Protein AF-A0A699XJ30-F1 (afdb_monomer)

Sequence (81 aa):
DHLRNEGTRARLHEALISDEQELCSDAPQAALEASNDLRHIEAALRGLPDKTRQIFLLNRIHGRKYGEIATVMGLSQSAVE

Solvent-accessible surface area (backbone atoms only — not comparable to full-atom values): 4640 Å² total; per-residue (Å²): 141,53,74,69,58,51,58,51,53,51,53,53,51,53,51,51,52,51,52,53,50,54,57,59,67,45,46,64,56,52,52,50,49,54,51,50,52,52,51,51,52,52,51,54,50,67,69,41,57,70,69,60,38,50,52,49,47,40,36,73,74,68,66,44,52,61,64,58,48,13,61,76,69,75,46,54,54,82,79,68,107

Nearest PDB structures (foldseek):
  3hug-assembly4_M  TM=9.129E-01  e=1.501E-02  Mycobacterium tuberculosis H37Rv
  3hug-assembly6_K  TM=9.039E-01  e=1.501E-02  Mycobacterium tuberculosis H37Rv
  2h27-assembly2_D  TM=8.414E-01  e=1.222E-02  Escherichia coli K-12
  6dxo-assembly1_A  TM=7.573E-01  e=1.501E-02  Streptomyces venezuelae ATCC 10712
  1sc5-assembly1_A  TM=7.519E-01  e=3.990E-01  Aquifex aeolicus

Foldseek 3Di:
DVVVVVVVVVVVVVVVVVVVVVVVVCVVVVVVVVVVVVVVVVVVLVPDDPLLSQLCCCCPVVVDDLVVSCVVVVHDSVVSD

Radius of gyration: 25.6 Å; Cα contacts (8 Å, |Δi|>4): 28; chains: 1; bounding box: 41×19×72 Å

InterPro domains:
  IPR013249 RNA polymerase sigma factor 70, region 4 type 2 [PF08281] (41-81)
  IPR013324 RNA polymerase sigma factor, region 3/4-like [SSF88659] (25-80)
  IPR036388 Winged helix-like DNA-binding domain superfamily [G3DSA:1.10.10.10] (33-81)

Structure (mmCIF, N/CA/C/O backbone):
data_AF-A0A699XJ30-F1
#
_entry.id   AF-A0A699XJ30-F1
#
loop_
_atom_site.group_PDB
_atom_site.id
_atom_site.type_symbol
_atom_site.label_atom_id
_atom_site.label_alt_id
_atom_site.label_comp_id
_atom_site.label_asym_id
_atom_site.label_entity_id
_atom_site.label_seq_id
_atom_site.pdbx_PDB_ins_code
_atom_site.Cartn_x
_atom_site.Cartn_y
_atom_site.Cartn_z
_atom_site.occupancy
_atom_site.B_iso_or_equiv
_atom_site.auth_seq_id
_atom_site.auth_comp_id
_atom_site.auth_asym_id
_atom_site.auth_atom_id
_atom_site.pdbx_PDB_model_num
ATOM 1 N N . ASP A 1 1 ? 19.696 2.045 -55.986 1.00 60.09 1 ASP A N 1
ATOM 2 C CA . ASP A 1 1 ? 19.139 2.524 -54.709 1.00 60.09 1 ASP A CA 1
ATOM 3 C C . ASP A 1 1 ? 18.614 1.340 -53.881 1.00 60.09 1 ASP A C 1
ATOM 5 O O . ASP A 1 1 ? 17.419 1.164 -53.730 1.00 60.09 1 ASP A O 1
ATOM 9 N N . HIS A 1 2 ? 19.500 0.443 -53.430 1.00 59.62 2 HIS A N 1
ATOM 10 C CA . HIS A 1 2 ? 19.115 -0.768 -52.670 1.00 59.62 2 HIS A CA 1
ATOM 11 C C . HIS A 1 2 ? 20.009 -0.914 -51.433 1.00 59.62 2 HIS A C 1
ATOM 13 O O . HIS A 1 2 ? 19.505 -0.903 -50.313 1.00 59.62 2 HIS A O 1
ATOM 19 N N . LEU A 1 3 ? 21.331 -0.779 -51.628 1.00 61.47 3 LEU A N 1
ATOM 20 C CA . LEU A 1 3 ? 22.320 -0.731 -50.540 1.00 61.47 3 LEU A CA 1
ATOM 21 C C . LEU A 1 3 ? 22.026 0.343 -49.472 1.00 61.47 3 LEU A C 1
ATOM 23 O O . LEU A 1 3 ? 22.359 0.169 -48.302 1.00 61.47 3 LEU A O 1
ATOM 27 N N . ARG A 1 4 ? 21.391 1.464 -49.848 1.00 63.22 4 ARG A N 1
ATOM 28 C CA . ARG A 1 4 ? 21.079 2.566 -48.918 1.00 63.22 4 ARG A CA 1
ATOM 29 C C . 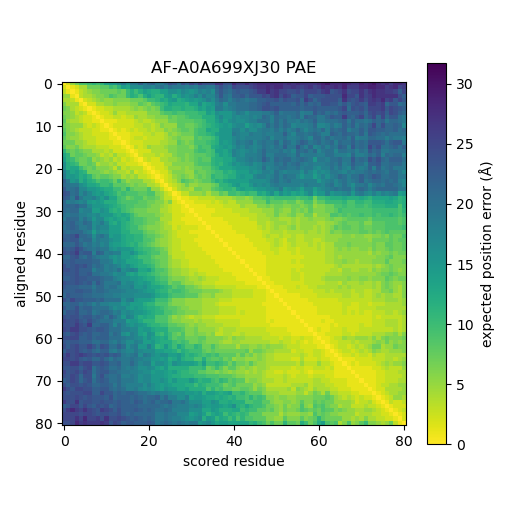ARG A 1 4 ? 19.879 2.257 -48.009 1.00 63.22 4 ARG A C 1
ATOM 31 O O . ARG A 1 4 ? 19.865 2.668 -46.848 1.00 63.22 4 ARG A O 1
ATOM 38 N N . ASN A 1 5 ? 18.899 1.512 -48.518 1.00 68.38 5 ASN A N 1
ATOM 39 C CA . ASN A 1 5 ? 17.734 1.068 -47.752 1.00 68.38 5 ASN A CA 1
ATOM 40 C C . ASN A 1 5 ? 18.104 -0.096 -46.815 1.00 68.38 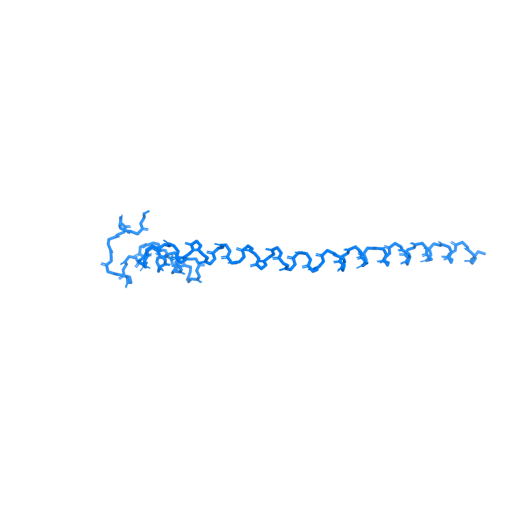5 ASN A C 1
ATOM 42 O O . ASN A 1 5 ? 17.718 -0.104 -45.647 1.00 68.38 5 ASN A O 1
ATOM 46 N N . GLU A 1 6 ? 18.939 -1.025 -47.287 1.00 71.56 6 GLU A N 1
ATOM 47 C CA . GLU A 1 6 ? 19.457 -2.144 -46.487 1.00 71.56 6 GLU A CA 1
ATOM 48 C C . GLU A 1 6 ? 20.279 -1.661 -45.283 1.00 71.56 6 GLU A C 1
ATOM 50 O O . GLU A 1 6 ? 20.041 -2.108 -44.161 1.00 71.56 6 GLU A O 1
ATOM 55 N N . GLY A 1 7 ? 21.150 -0.661 -45.467 1.00 77.31 7 GLY A N 1
ATOM 56 C CA . GLY A 1 7 ? 21.911 -0.059 -44.363 1.00 77.31 7 GLY A CA 1
ATOM 57 C C . GLY A 1 7 ? 21.054 0.700 -43.339 1.00 77.31 7 GLY A C 1
ATOM 58 O O . GLY A 1 7 ? 21.455 0.870 -42.189 1.00 77.31 7 GLY A O 1
ATOM 59 N N . THR A 1 8 ? 19.858 1.155 -43.721 1.00 77.31 8 THR A N 1
ATOM 60 C CA . THR A 1 8 ? 18.915 1.784 -42.779 1.00 77.31 8 THR A CA 1
ATOM 61 C C . THR A 1 8 ? 18.164 0.726 -41.976 1.00 77.31 8 THR A C 1
ATOM 63 O O . THR A 1 8 ? 18.052 0.852 -40.759 1.00 77.31 8 THR A O 1
ATOM 66 N N . ARG A 1 9 ? 17.730 -0.359 -42.629 1.00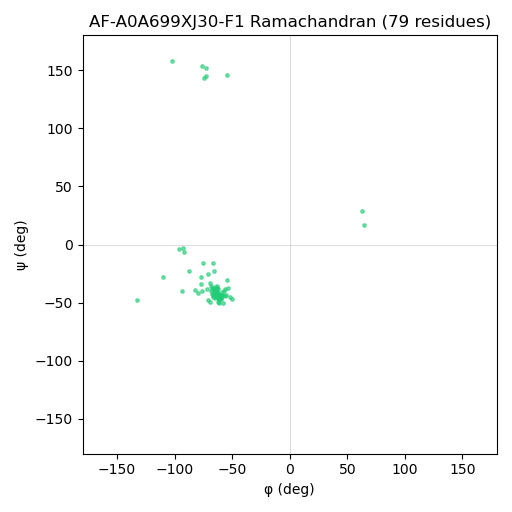 81.50 9 ARG A N 1
ATOM 67 C CA . ARG A 1 9 ? 17.075 -1.499 -41.970 1.00 81.50 9 ARG A CA 1
ATOM 68 C C . ARG A 1 9 ? 17.998 -2.217 -40.985 1.00 81.50 9 ARG A C 1
ATOM 70 O O . ARG A 1 9 ? 17.558 -2.520 -39.883 1.00 81.50 9 ARG A O 1
ATOM 77 N N . ALA A 1 10 ? 19.260 -2.443 -41.351 1.00 82.88 10 ALA A N 1
ATOM 78 C CA . ALA A 1 10 ? 20.238 -3.091 -40.475 1.00 82.88 10 ALA A CA 1
ATOM 79 C C . ALA A 1 10 ? 20.479 -2.287 -39.186 1.00 82.88 10 ALA A C 1
ATOM 81 O O . ALA A 1 10 ? 20.446 -2.850 -38.099 1.00 82.88 10 ALA A O 1
ATOM 82 N N . ARG A 1 11 ? 20.622 -0.957 -39.293 1.00 80.56 11 ARG A N 1
ATOM 83 C CA . ARG A 1 11 ? 20.796 -0.081 -38.121 1.00 80.56 11 ARG A CA 1
ATOM 84 C C . ARG A 1 11 ? 19.573 -0.043 -37.209 1.00 80.56 11 ARG A C 1
ATOM 86 O O . ARG A 1 11 ? 19.733 -0.009 -35.998 1.00 80.56 11 ARG A O 1
ATOM 93 N N . LEU A 1 12 ? 18.366 -0.053 -37.778 1.00 83.00 12 LEU A N 1
ATOM 94 C CA . LEU A 1 12 ? 17.137 -0.117 -36.984 1.00 83.00 12 LEU A CA 1
ATOM 95 C C . LEU A 1 12 ? 17.029 -1.449 -36.228 1.00 83.00 12 LEU A C 1
ATOM 97 O O . LEU A 1 12 ? 16.652 -1.462 -35.066 1.00 83.00 12 LEU A O 1
ATOM 101 N N . HIS A 1 13 ? 17.381 -2.556 -36.880 1.00 84.94 13 HIS A N 1
ATOM 102 C CA . HIS A 1 13 ? 17.378 -3.882 -36.266 1.00 84.94 13 HIS A CA 1
ATOM 103 C C . HIS A 1 13 ? 18.417 -4.010 -35.141 1.00 84.94 13 HIS A C 1
ATOM 105 O O . HIS A 1 13 ? 18.095 -4.519 -34.0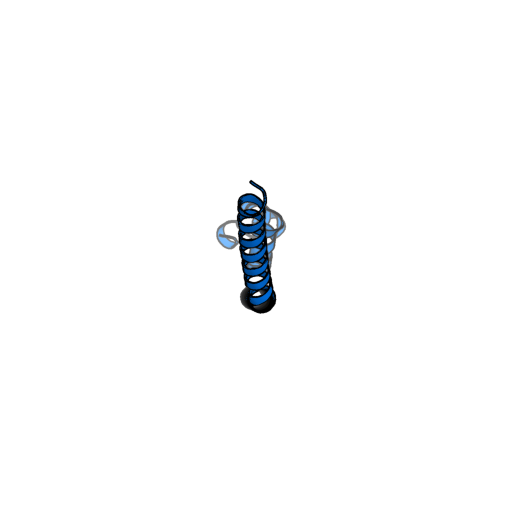76 1.00 84.94 13 HIS A O 1
ATOM 111 N N . GLU A 1 14 ? 19.633 -3.499 -35.345 1.00 82.88 14 GLU A N 1
ATOM 112 C CA . GLU A 1 14 ? 20.676 -3.432 -34.309 1.00 82.88 14 GLU A CA 1
ATOM 113 C C . GLU A 1 14 ? 20.219 -2.611 -33.091 1.00 82.88 14 GLU A C 1
ATOM 115 O O . GLU A 1 14 ? 20.404 -3.028 -31.949 1.00 82.88 14 GLU A O 1
ATOM 120 N N . ALA A 1 15 ? 19.576 -1.463 -33.333 1.00 79.81 15 ALA A N 1
ATOM 121 C CA . ALA A 1 15 ? 19.030 -0.627 -32.268 1.00 79.81 15 ALA A CA 1
ATOM 122 C C . ALA A 1 15 ? 17.933 -1.354 -31.473 1.00 79.81 15 ALA A C 1
ATOM 124 O O . ALA A 1 15 ? 17.953 -1.309 -30.251 1.00 79.81 15 ALA A O 1
ATOM 125 N N . LEU A 1 16 ? 17.025 -2.068 -32.150 1.00 80.00 16 LEU A N 1
ATOM 126 C CA . LEU A 1 16 ? 15.970 -2.851 -31.495 1.00 80.00 16 LEU A CA 1
ATOM 127 C C . LEU A 1 16 ? 16.539 -3.998 -30.646 1.00 80.00 16 LEU A C 1
ATOM 129 O O . LEU A 1 16 ? 16.111 -4.173 -29.512 1.00 80.00 16 LEU A O 1
ATOM 133 N N . ILE A 1 17 ? 17.532 -4.735 -31.160 1.00 81.81 17 ILE A N 1
ATOM 134 C CA . ILE A 1 17 ? 18.195 -5.814 -30.407 1.00 81.81 17 ILE A CA 1
ATOM 135 C C . ILE A 1 17 ? 18.894 -5.268 -29.162 1.00 81.81 17 ILE A C 1
ATOM 137 O O . ILE A 1 17 ? 18.817 -5.888 -28.104 1.00 81.81 17 ILE A O 1
ATOM 141 N N . SER A 1 18 ? 19.563 -4.119 -29.283 1.00 74.00 18 SER A N 1
ATOM 142 C CA . SER A 1 18 ? 20.246 -3.483 -28.151 1.00 74.00 18 SER A CA 1
ATOM 143 C C . SER A 1 18 ? 19.249 -3.125 -27.044 1.00 74.00 18 SER A C 1
ATOM 145 O O . SER A 1 18 ? 19.460 -3.501 -25.893 1.00 74.00 18 SER A O 1
ATOM 147 N N . ASP A 1 19 ? 18.121 -2.511 -27.413 1.00 73.25 19 ASP A N 1
ATOM 148 C CA . ASP A 1 19 ? 17.037 -2.143 -26.492 1.00 73.25 19 ASP A CA 1
ATOM 149 C C . ASP A 1 19 ? 16.454 -3.388 -25.785 1.00 73.25 19 ASP A C 1
ATOM 151 O O . ASP A 1 19 ? 16.327 -3.424 -24.560 1.00 73.25 19 ASP A O 1
ATOM 155 N N . GLU A 1 20 ? 16.178 -4.467 -26.531 1.00 71.81 20 GLU A N 1
ATOM 156 C CA . GLU A 1 20 ? 15.674 -5.732 -25.970 1.00 71.81 20 GLU A CA 1
ATOM 157 C C . GLU A 1 20 ? 16.673 -6.400 -25.008 1.00 71.81 20 GLU A C 1
ATOM 159 O O . GLU A 1 20 ? 16.275 -6.972 -23.986 1.00 71.81 20 GLU A O 1
ATOM 164 N N . GLN 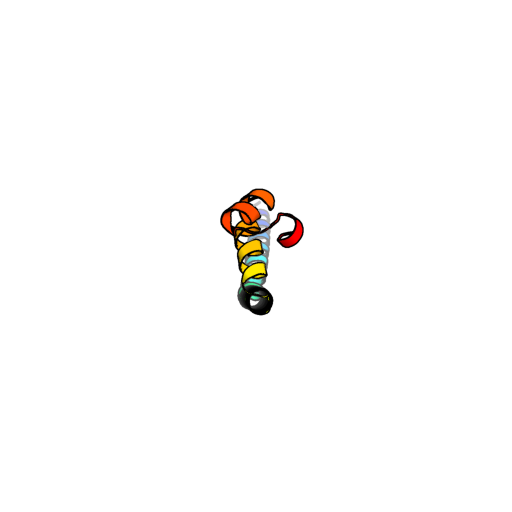A 1 21 ? 17.973 -6.326 -25.307 1.00 72.12 21 GLN A N 1
ATOM 165 C CA . GLN A 1 21 ? 19.020 -6.839 -24.425 1.00 72.12 21 GLN A CA 1
ATOM 166 C C . GLN A 1 21 ? 19.130 -6.023 -23.133 1.00 72.12 21 GLN A C 1
ATOM 168 O O . GLN A 1 21 ? 19.273 -6.622 -22.064 1.00 72.12 21 GLN A O 1
ATOM 173 N N . GLU A 1 22 ? 19.015 -4.694 -23.203 1.00 68.94 22 GLU A N 1
ATOM 174 C CA . GLU A 1 22 ? 18.997 -3.819 -22.026 1.00 68.94 22 GLU A CA 1
ATOM 175 C C . GLU A 1 22 ? 17.791 -4.134 -21.124 1.00 68.94 22 GLU A C 1
ATOM 177 O O . GLU A 1 22 ? 17.973 -4.437 -19.941 1.00 68.94 22 GLU A O 1
ATOM 182 N N . LEU A 1 23 ? 16.582 -4.217 -21.692 1.00 70.12 23 LEU A N 1
ATOM 183 C CA . LEU A 1 23 ? 15.350 -4.601 -20.984 1.00 70.12 23 LEU A CA 1
ATOM 184 C C . LEU A 1 23 ? 15.457 -5.965 -20.280 1.00 70.12 23 LEU A C 1
ATOM 186 O O . LEU A 1 23 ? 15.022 -6.121 -19.137 1.00 70.12 23 LEU A O 1
ATOM 190 N N . CYS A 1 24 ? 16.033 -6.970 -20.945 1.00 68.88 24 CYS A N 1
ATOM 191 C CA . CYS A 1 24 ? 16.155 -8.313 -20.377 1.00 68.88 24 CYS A CA 1
ATOM 192 C C . CYS A 1 24 ? 17.277 -8.419 -19.330 1.00 68.88 24 CYS A C 1
ATOM 194 O O . CYS A 1 24 ? 17.192 -9.256 -18.427 1.00 68.88 24 CYS A O 1
ATOM 196 N N . SER A 1 25 ? 18.320 -7.591 -19.444 1.00 69.81 25 SER A N 1
ATOM 197 C CA . SER A 1 25 ? 19.427 -7.551 -18.483 1.00 69.81 25 SER A CA 1
ATOM 198 C C . SER A 1 25 ? 19.004 -6.984 -17.126 1.00 69.81 25 SER A C 1
ATOM 200 O O . SER A 1 25 ? 19.472 -7.466 -16.095 1.00 69.81 25 SER A O 1
ATOM 202 N N . ASP A 1 26 ? 18.061 -6.038 -17.127 1.00 71.50 26 ASP A N 1
ATOM 203 C CA . ASP A 1 26 ? 17.557 -5.391 -15.915 1.00 71.50 26 ASP A CA 1
ATOM 204 C C . ASP A 1 26 ? 16.384 -6.165 -15.282 1.00 71.50 26 ASP A C 1
ATOM 206 O O . ASP A 1 26 ? 16.154 -6.108 -14.076 1.00 71.50 26 ASP A O 1
ATOM 210 N N . ALA A 1 27 ? 15.678 -6.988 -16.067 1.00 77.88 27 ALA A N 1
ATOM 211 C CA . ALA A 1 27 ? 14.548 -7.800 -15.610 1.00 77.88 27 ALA A CA 1
ATOM 212 C C . ALA A 1 27 ? 14.800 -8.650 -14.338 1.00 77.88 27 ALA A C 1
ATOM 214 O O . ALA A 1 27 ? 13.945 -8.624 -13.445 1.00 77.88 27 ALA A O 1
ATOM 215 N N . PRO A 1 28 ? 15.910 -9.409 -14.187 1.00 82.38 28 PRO A N 1
ATOM 216 C CA . PRO A 1 28 ? 16.144 -10.192 -12.970 1.00 82.38 28 PRO A CA 1
ATOM 217 C C . PRO A 1 28 ? 16.422 -9.314 -11.744 1.00 82.38 28 PRO A C 1
ATOM 219 O O . PRO A 1 28 ? 15.990 -9.653 -10.640 1.00 82.38 28 PRO A O 1
ATOM 222 N N . GLN A 1 29 ? 17.113 -8.189 -11.931 1.00 82.94 29 GLN A N 1
ATOM 223 C CA . GLN A 1 29 ? 17.428 -7.246 -10.864 1.00 82.94 29 GLN A CA 1
ATOM 224 C C . GLN A 1 29 ? 16.160 -6.508 -10.415 1.00 82.94 29 GLN A C 1
ATOM 226 O O . GLN A 1 29 ? 15.823 -6.539 -9.232 1.00 82.94 29 GLN A O 1
ATOM 231 N N . ALA A 1 30 ? 15.374 -6.000 -11.366 1.00 84.31 30 ALA A N 1
ATOM 232 C CA . ALA A 1 30 ? 14.077 -5.382 -11.117 1.00 84.31 30 ALA A CA 1
ATOM 233 C C . ALA A 1 30 ? 13.094 -6.339 -10.418 1.00 84.31 30 ALA A C 1
ATOM 235 O O . ALA A 1 30 ? 12.383 -5.945 -9.492 1.00 84.31 30 ALA A O 1
ATOM 236 N N . ALA A 1 31 ? 13.066 -7.620 -10.806 1.00 86.56 31 ALA A N 1
ATOM 237 C CA . ALA A 1 31 ? 12.243 -8.627 -10.138 1.00 86.56 31 ALA A CA 1
ATOM 238 C C . ALA A 1 31 ? 12.690 -8.880 -8.685 1.00 86.56 31 ALA A C 1
ATOM 240 O O . ALA A 1 31 ? 11.848 -9.062 -7.796 1.00 86.56 31 ALA A O 1
ATOM 241 N N . LEU A 1 32 ? 14.002 -8.883 -8.426 1.00 89.75 32 LEU A N 1
ATOM 242 C CA . LEU A 1 32 ? 14.557 -9.022 -7.080 1.00 89.75 32 LEU A CA 1
ATOM 243 C C . LEU A 1 32 ? 14.250 -7.794 -6.212 1.00 89.75 32 LEU A C 1
ATOM 245 O O . LEU A 1 32 ? 13.860 -7.955 -5.055 1.00 89.75 32 LEU A O 1
ATOM 249 N N . GLU A 1 33 ? 14.386 -6.588 -6.760 1.00 90.25 33 GLU A N 1
ATOM 250 C CA . GLU A 1 33 ? 14.038 -5.331 -6.090 1.00 90.25 33 GLU A CA 1
ATOM 251 C C . GLU A 1 33 ? 12.552 -5.281 -5.742 1.00 90.25 33 GLU A C 1
ATOM 253 O O . GLU A 1 33 ? 12.212 -5.135 -4.570 1.00 90.25 33 GLU A O 1
ATOM 258 N N . ALA A 1 34 ? 11.667 -5.564 -6.701 1.00 88.25 34 ALA A N 1
ATOM 259 C CA . ALA A 1 34 ? 10.229 -5.642 -6.450 1.00 88.25 34 ALA A CA 1
ATOM 260 C C . ALA A 1 34 ? 9.885 -6.677 -5.363 1.00 88.25 34 ALA A C 1
ATOM 262 O O . ALA A 1 34 ? 9.044 -6.436 -4.495 1.00 88.25 34 ALA A O 1
ATOM 263 N N . SER A 1 35 ? 10.5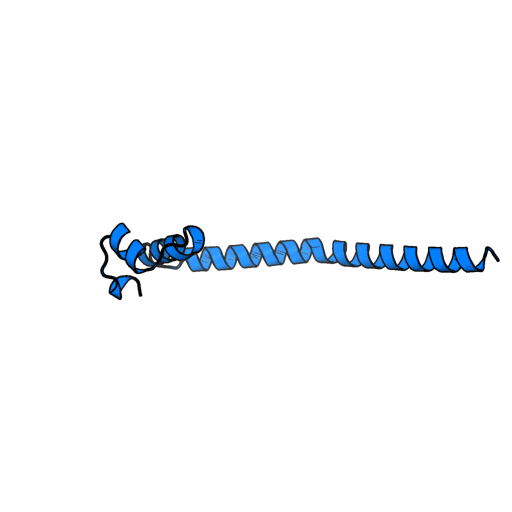64 -7.828 -5.366 1.00 90.81 35 SER A N 1
ATOM 264 C CA . SER A 1 35 ? 10.390 -8.852 -4.329 1.00 90.81 35 SER A CA 1
ATOM 265 C C . SER A 1 35 ? 10.862 -8.369 -2.952 1.00 90.81 35 SER A C 1
ATOM 267 O O . SER A 1 35 ? 10.223 -8.658 -1.935 1.00 90.81 35 SER A O 1
ATOM 269 N N . ASN A 1 36 ? 11.969 -7.625 -2.897 1.00 94.25 36 ASN A N 1
ATOM 270 C CA . ASN A 1 36 ? 12.477 -7.024 -1.667 1.00 94.25 36 ASN A CA 1
ATOM 271 C C . ASN A 1 36 ? 11.532 -5.949 -1.127 1.00 94.25 36 ASN A C 1
ATOM 273 O O . ASN A 1 36 ? 11.251 -5.955 0.074 1.00 94.25 36 ASN A O 1
ATOM 277 N N . ASP A 1 37 ? 11.000 -5.095 -1.996 1.00 92.25 37 ASP A N 1
ATOM 278 C CA . ASP A 1 37 ? 10.041 -4.052 -1.638 1.00 92.25 37 ASP A CA 1
ATOM 279 C C . ASP A 1 37 ? 8.765 -4.656 -1.053 1.00 92.25 37 ASP A C 1
ATOM 281 O O . ASP A 1 37 ? 8.328 -4.270 0.034 1.00 92.25 37 ASP A O 1
ATOM 285 N N . LEU A 1 38 ? 8.205 -5.677 -1.711 1.00 92.44 38 LEU A N 1
ATOM 286 C CA . LEU A 1 38 ? 7.038 -6.400 -1.204 1.00 92.44 38 LEU A CA 1
ATOM 287 C C . LEU A 1 38 ? 7.310 -7.023 0.167 1.00 92.44 38 LEU A C 1
ATOM 289 O O . LEU A 1 38 ? 6.481 -6.909 1.072 1.00 92.44 38 LEU A O 1
ATOM 293 N N . ARG A 1 39 ? 8.485 -7.632 0.357 1.00 94.56 39 ARG A N 1
ATOM 294 C CA . ARG A 1 39 ? 8.886 -8.193 1.653 1.00 94.56 39 ARG A CA 1
ATOM 295 C C . ARG A 1 39 ? 9.010 -7.115 2.730 1.00 94.56 39 ARG A C 1
ATOM 297 O O . ARG A 1 39 ? 8.629 -7.362 3.874 1.00 94.56 39 ARG A O 1
ATOM 304 N N . HIS A 1 40 ? 9.519 -5.935 2.385 1.00 94.75 40 HIS A N 1
ATOM 305 C CA . HIS A 1 40 ? 9.629 -4.816 3.316 1.00 94.75 40 HIS A CA 1
ATOM 306 C C . HIS A 1 40 ? 8.250 -4.289 3.728 1.00 94.75 40 HIS A C 1
ATOM 308 O O . HIS A 1 40 ? 7.983 -4.117 4.918 1.00 94.75 40 HIS A O 1
ATOM 314 N N . ILE A 1 41 ? 7.345 -4.116 2.762 1.00 92.00 41 ILE A N 1
ATOM 315 C CA . ILE A 1 41 ? 5.954 -3.718 3.011 1.00 92.00 41 ILE A CA 1
ATOM 316 C C . ILE A 1 41 ? 5.258 -4.750 3.901 1.00 92.00 41 ILE A C 1
ATOM 318 O O . ILE A 1 41 ? 4.621 -4.390 4.890 1.00 92.00 41 ILE A O 1
ATOM 322 N N . GLU A 1 42 ? 5.399 -6.040 3.599 1.00 92.69 42 GLU A N 1
ATOM 323 C CA . GLU A 1 42 ? 4.789 -7.104 4.394 1.00 92.69 42 GLU A CA 1
ATOM 324 C C . GLU A 1 42 ? 5.336 -7.135 5.828 1.00 92.69 42 GLU A C 1
ATOM 326 O O . GLU A 1 42 ? 4.571 -7.304 6.780 1.00 92.69 42 GLU A O 1
ATOM 331 N N . ALA A 1 43 ? 6.644 -6.935 6.006 1.00 94.06 43 ALA A N 1
ATOM 332 C CA . ALA A 1 43 ? 7.259 -6.837 7.325 1.00 94.06 43 ALA A CA 1
ATOM 333 C C . ALA A 1 43 ? 6.726 -5.629 8.111 1.00 94.06 43 ALA A C 1
ATOM 335 O O . ALA A 1 43 ? 6.369 -5.775 9.280 1.00 94.06 43 ALA A O 1
ATOM 336 N N . ALA A 1 44 ? 6.595 -4.467 7.465 1.00 93.50 44 ALA A N 1
ATOM 337 C CA . ALA A 1 44 ? 6.009 -3.277 8.074 1.00 93.50 44 ALA A CA 1
ATOM 338 C C . ALA A 1 44 ? 4.551 -3.521 8.496 1.00 93.50 44 ALA A C 1
ATOM 340 O O . ALA A 1 44 ? 4.183 -3.236 9.633 1.00 93.50 44 ALA A O 1
ATOM 341 N N . LEU A 1 45 ? 3.741 -4.141 7.629 1.00 91.50 45 LEU A N 1
ATOM 342 C CA . LEU A 1 45 ? 2.357 -4.511 7.940 1.00 91.50 45 LEU A CA 1
ATOM 343 C C . LEU A 1 45 ? 2.266 -5.513 9.095 1.00 91.50 45 LEU A C 1
ATOM 345 O O . LEU A 1 45 ? 1.356 -5.415 9.915 1.00 91.50 45 LEU A O 1
ATOM 349 N N . ARG A 1 46 ? 3.191 -6.475 9.177 1.00 92.31 46 ARG A N 1
ATOM 350 C CA . ARG A 1 46 ? 3.267 -7.434 10.292 1.00 92.31 46 ARG A CA 1
ATOM 351 C C . ARG A 1 46 ? 3.742 -6.799 11.599 1.00 92.31 46 ARG A C 1
ATOM 353 O O . ARG A 1 46 ? 3.387 -7.313 12.655 1.00 92.31 46 ARG A O 1
ATOM 360 N N . GLY A 1 47 ? 4.502 -5.707 11.534 1.00 92.12 47 GLY A N 1
ATOM 361 C CA . GLY A 1 47 ? 4.911 -4.922 12.700 1.00 92.12 47 GLY A CA 1
ATOM 362 C C . GLY A 1 47 ? 3.796 -4.050 13.286 1.00 92.12 47 GLY A C 1
ATOM 363 O O . GLY A 1 47 ? 3.915 -3.595 14.422 1.00 92.12 47 GLY A O 1
ATOM 364 N N . LEU A 1 48 ? 2.707 -3.824 12.544 1.00 91.81 48 LEU A N 1
ATOM 365 C CA . LEU A 1 48 ? 1.559 -3.077 13.048 1.00 91.81 48 LEU A CA 1
ATOM 366 C C . LEU A 1 48 ? 0.766 -3.902 14.076 1.00 91.81 48 LEU A C 1
ATOM 368 O O . LEU A 1 48 ? 0.584 -5.111 13.895 1.00 91.81 48 LEU A O 1
ATOM 372 N N . PRO A 1 49 ? 0.201 -3.256 15.114 1.00 91.81 49 PRO A N 1
ATOM 373 C CA . PRO A 1 49 ? -0.796 -3.881 15.971 1.00 91.81 49 PRO A CA 1
ATOM 374 C C . PRO A 1 49 ? -1.963 -4.431 15.147 1.00 91.81 49 PRO A C 1
ATOM 376 O O . PRO A 1 49 ? -2.370 -3.832 14.150 1.00 91.81 49 PRO A O 1
ATOM 379 N N . ASP A 1 50 ? -2.542 -5.545 15.597 1.00 87.25 50 ASP A N 1
ATOM 380 C CA . ASP A 1 50 ? -3.560 -6.287 14.844 1.00 87.25 50 ASP A CA 1
ATOM 381 C C . ASP A 1 50 ? -4.726 -5.402 14.364 1.00 87.25 50 ASP A C 1
ATOM 383 O O . ASP A 1 50 ? -5.067 -5.394 13.181 1.00 87.25 50 ASP A O 1
ATOM 387 N N . LYS A 1 51 ? -5.241 -4.544 15.255 1.00 87.25 51 LYS A N 1
ATOM 388 C CA . LYS A 1 51 ? -6.317 -3.593 14.940 1.00 87.25 51 LYS A CA 1
ATOM 389 C C . LYS A 1 51 ? -5.907 -2.576 13.874 1.00 87.25 51 LYS A C 1
ATOM 391 O O . LYS A 1 51 ? -6.663 -2.345 12.937 1.00 87.25 51 LYS A O 1
ATOM 396 N N . THR A 1 52 ? -4.709 -2.001 13.981 1.00 90.25 52 THR A N 1
ATOM 397 C CA . THR A 1 52 ? -4.184 -1.019 13.018 1.00 90.25 52 THR A CA 1
ATOM 398 C C . THR A 1 52 ? -4.002 -1.645 11.639 1.00 90.25 52 THR A C 1
ATOM 400 O O . THR A 1 52 ? -4.389 -1.054 10.632 1.00 90.25 52 THR A O 1
ATOM 403 N N . ARG A 1 53 ? -3.490 -2.881 11.582 1.00 92.00 53 ARG A N 1
ATOM 404 C CA . ARG A 1 53 ? -3.382 -3.647 10.336 1.00 92.00 53 ARG A CA 1
ATOM 405 C C . ARG A 1 53 ? -4.755 -3.904 9.714 1.00 92.00 53 ARG A C 1
ATOM 407 O O . ARG A 1 53 ? -4.919 -3.720 8.511 1.00 92.00 53 ARG A O 1
ATOM 414 N N . GLN A 1 54 ? -5.745 -4.298 10.513 1.00 90.00 54 GLN A N 1
ATOM 415 C CA . GLN A 1 54 ? -7.105 -4.554 10.034 1.00 90.00 54 GLN A CA 1
ATOM 416 C C . GLN A 1 54 ? -7.745 -3.293 9.439 1.00 90.00 54 GLN A C 1
ATOM 418 O O . GLN A 1 54 ? -8.297 -3.342 8.340 1.00 90.00 54 GLN A O 1
ATOM 423 N N . ILE A 1 55 ? -7.613 -2.158 10.134 1.00 90.62 55 ILE A N 1
ATOM 424 C CA . ILE A 1 55 ? -8.080 -0.845 9.672 1.00 90.62 55 ILE A CA 1
ATOM 425 C C . ILE A 1 55 ? -7.422 -0.491 8.335 1.00 90.62 55 ILE A C 1
ATOM 427 O O . ILE A 1 55 ? -8.118 -0.178 7.368 1.00 90.62 55 ILE A O 1
ATOM 431 N N . PHE A 1 56 ? -6.093 -0.608 8.253 1.00 91.31 56 PHE A N 1
ATOM 432 C CA . PHE A 1 56 ? -5.338 -0.306 7.039 1.00 91.31 56 PHE A CA 1
ATOM 433 C C . PHE A 1 56 ? -5.781 -1.172 5.851 1.00 91.31 56 PHE A C 1
ATOM 435 O O . PHE A 1 56 ? -6.011 -0.654 4.761 1.00 91.31 56 PHE A O 1
ATOM 442 N N . LEU A 1 57 ? -5.970 -2.480 6.050 1.00 91.50 57 LEU A N 1
ATOM 443 C CA . LEU A 1 57 ? -6.413 -3.396 4.993 1.00 91.50 57 LEU A CA 1
ATOM 444 C C . LEU A 1 57 ? -7.857 -3.127 4.542 1.00 91.50 57 LEU A C 1
ATOM 446 O O . LEU A 1 57 ? -8.164 -3.216 3.350 1.00 91.50 57 LEU A O 1
ATOM 450 N N . LEU A 1 58 ? -8.755 -2.777 5.465 1.00 91.38 58 LEU A N 1
ATOM 451 C CA . LEU A 1 58 ? -10.130 -2.406 5.125 1.00 91.38 58 LEU A CA 1
ATOM 452 C C . LEU A 1 58 ? -10.179 -1.094 4.336 1.00 91.38 58 LEU A C 1
ATOM 454 O O . LEU A 1 58 ? -10.938 -0.984 3.373 1.00 91.38 58 LEU A O 1
ATOM 458 N N . ASN A 1 59 ? -9.342 -0.122 4.688 1.00 92.88 59 ASN A N 1
ATOM 459 C CA . ASN A 1 59 ? -9.253 1.116 3.928 1.00 92.88 59 ASN A CA 1
ATOM 460 C C . ASN A 1 59 ? -8.617 0.888 2.550 1.00 92.88 59 ASN A C 1
ATOM 462 O O . ASN A 1 59 ? -9.175 1.298 1.533 1.00 92.88 59 ASN A O 1
ATOM 466 N N . ARG A 1 60 ? -7.471 0.200 2.501 1.00 90.69 60 ARG A N 1
ATOM 467 C CA . ARG A 1 60 ? -6.635 0.141 1.299 1.00 90.69 60 ARG A CA 1
ATOM 468 C C . ARG A 1 60 ? -7.084 -0.895 0.274 1.00 90.69 60 ARG A C 1
ATOM 470 O O . ARG A 1 6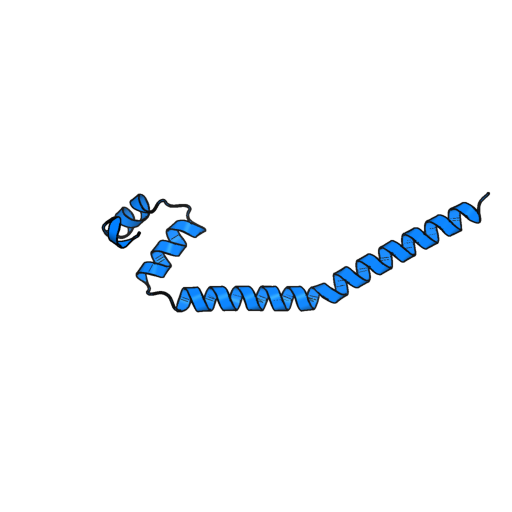0 ? -7.007 -0.612 -0.916 1.00 90.69 60 ARG A O 1
ATOM 477 N N . ILE A 1 61 ? -7.536 -2.069 0.719 1.00 89.19 61 ILE A N 1
ATOM 478 C CA . ILE A 1 61 ? -7.944 -3.171 -0.171 1.00 89.19 61 ILE A CA 1
ATOM 479 C C . ILE A 1 61 ? -9.444 -3.123 -0.454 1.00 89.19 61 ILE A C 1
ATOM 481 O O . ILE A 1 61 ? -9.866 -3.350 -1.582 1.00 89.19 61 ILE A O 1
ATOM 485 N N . HIS A 1 62 ? -10.253 -2.800 0.558 1.00 88.81 62 HIS A N 1
ATOM 486 C CA . HIS A 1 62 ? -11.713 -2.803 0.426 1.00 88.81 62 HIS A CA 1
ATOM 487 C C . HIS A 1 62 ? -12.286 -1.415 0.110 1.00 88.81 62 HIS A C 1
ATOM 489 O O . HIS A 1 62 ? -13.496 -1.293 -0.068 1.00 88.81 62 HIS A O 1
ATOM 495 N N . GLY A 1 63 ? -11.450 -0.370 0.070 1.00 91.12 63 GLY A N 1
ATOM 496 C CA . GLY A 1 63 ? -11.872 0.997 -0.244 1.00 91.12 63 GLY A CA 1
ATOM 497 C C . GLY A 1 63 ? -12.832 1.608 0.779 1.00 91.12 63 GLY A C 1
ATOM 498 O O . GLY A 1 63 ? -13.517 2.579 0.461 1.00 91.12 63 GLY A O 1
ATOM 499 N N . ARG A 1 64 ? -12.928 1.042 1.991 1.00 88.88 64 ARG A N 1
ATOM 500 C CA . ARG A 1 64 ? -13.875 1.512 3.010 1.00 88.88 64 ARG A CA 1
ATOM 501 C C . ARG A 1 64 ? -13.406 2.821 3.630 1.00 88.88 64 ARG A C 1
ATOM 503 O O . ARG A 1 64 ? -12.215 3.018 3.891 1.00 88.88 64 ARG A O 1
ATOM 510 N N . LYS A 1 65 ? -14.353 3.709 3.927 1.00 90.19 65 LYS A N 1
ATOM 511 C CA . LYS A 1 65 ? -14.067 4.950 4.656 1.00 90.19 65 LYS A CA 1
ATOM 512 C C . LYS A 1 65 ? -13.869 4.660 6.144 1.00 90.19 65 LYS A C 1
ATOM 514 O O . LYS A 1 65 ? -14.460 3.727 6.682 1.00 90.19 65 LYS A O 1
ATOM 519 N N . TYR A 1 66 ? -13.101 5.502 6.834 1.00 85.19 66 TYR A N 1
ATOM 520 C CA . TYR A 1 66 ? -12.801 5.334 8.264 1.00 85.19 66 TYR A CA 1
ATOM 521 C C . TYR A 1 66 ? -14.054 5.195 9.148 1.00 85.19 66 TYR A C 1
ATOM 523 O O . TYR A 1 66 ? -14.076 4.352 10.038 1.00 85.19 66 TYR A O 1
ATOM 531 N N . GLY A 1 67 ? -15.136 5.926 8.850 1.00 86.06 67 GLY A N 1
ATOM 532 C CA . GLY A 1 67 ? -16.411 5.788 9.572 1.00 86.06 67 GLY A CA 1
ATOM 533 C C . GLY A 1 67 ? -17.091 4.419 9.396 1.00 86.06 67 GLY A C 1
ATOM 534 O O . GLY A 1 67 ? -17.652 3.866 10.343 1.00 86.06 67 GLY A O 1
ATOM 535 N N . GLU A 1 68 ? -16.998 3.825 8.204 1.00 86.94 68 GLU A N 1
ATOM 536 C CA . GLU A 1 68 ? -17.523 2.479 7.941 1.00 86.94 68 GLU A CA 1
ATOM 537 C C . GLU A 1 68 ? -16.668 1.414 8.633 1.00 86.94 68 GLU A C 1
ATOM 539 O O . GLU A 1 68 ? -17.196 0.447 9.175 1.00 86.94 68 GLU A O 1
ATOM 544 N N . ILE A 1 69 ? -15.347 1.610 8.657 1.00 88.69 69 ILE A N 1
ATOM 545 C CA . ILE A 1 69 ? -14.402 0.732 9.357 1.00 88.69 69 ILE A CA 1
ATOM 546 C C . ILE A 1 69 ? -14.662 0.760 10.864 1.00 88.69 69 ILE A C 1
ATOM 548 O O . ILE A 1 69 ? -14.755 -0.299 11.481 1.00 88.69 69 ILE A O 1
ATOM 552 N N . ALA A 1 70 ? -14.850 1.950 11.440 1.00 86.94 70 ALA A N 1
ATOM 553 C CA . ALA A 1 70 ? -15.193 2.128 12.847 1.00 86.94 70 ALA A CA 1
ATOM 554 C C . ALA A 1 70 ? -16.470 1.355 13.211 1.00 86.94 70 ALA A C 1
ATOM 556 O O . ALA A 1 70 ? -16.488 0.606 14.185 1.00 86.94 70 ALA A O 1
ATOM 557 N N . THR A 1 71 ? -17.493 1.430 12.355 1.00 86.31 71 THR A N 1
ATOM 558 C CA . THR A 1 71 ? -18.752 0.696 12.540 1.00 86.31 71 THR A CA 1
ATOM 559 C C . THR A 1 71 ? -18.548 -0.821 12.466 1.00 86.31 71 THR A C 1
ATOM 561 O O . THR A 1 71 ? -19.036 -1.550 13.324 1.00 86.31 71 THR A O 1
ATOM 564 N N . VAL A 1 72 ? -17.794 -1.311 11.476 1.00 85.38 72 VAL A N 1
ATOM 565 C CA . VAL A 1 72 ? -17.499 -2.748 11.298 1.00 85.38 72 VAL A CA 1
ATOM 566 C C . VAL A 1 72 ? -16.695 -3.315 12.468 1.00 85.38 72 VAL A C 1
ATOM 568 O O . VAL A 1 72 ? -16.894 -4.465 12.849 1.00 85.38 72 VAL A O 1
ATOM 571 N N . MET A 1 73 ? -15.788 -2.520 13.034 1.00 84.81 73 MET A N 1
ATOM 572 C CA . MET A 1 73 ? -14.911 -2.939 14.128 1.00 84.81 73 MET A CA 1
ATOM 573 C C . MET A 1 73 ? -15.471 -2.626 15.523 1.00 84.81 73 MET A C 1
ATOM 575 O O . MET A 1 73 ? -14.836 -2.984 16.514 1.00 84.81 73 MET A O 1
ATOM 579 N N . GLY A 1 74 ? -16.629 -1.963 15.622 1.00 83.06 74 GLY A N 1
ATOM 580 C CA . GLY A 1 74 ? -17.196 -1.510 16.897 1.00 83.06 74 GLY A CA 1
ATOM 581 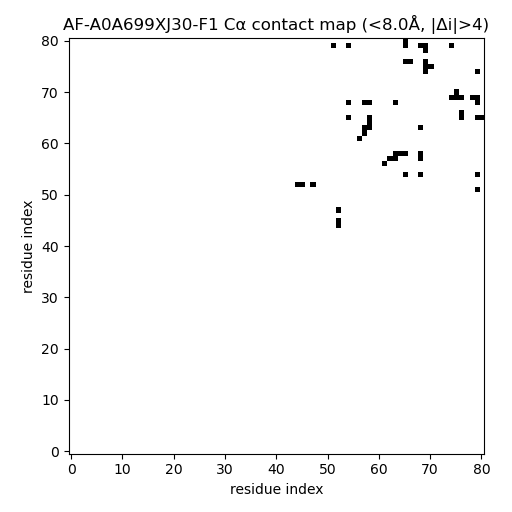C C . GLY A 1 74 ? -16.312 -0.489 17.626 1.00 83.06 74 GLY A C 1
ATOM 582 O O . GLY A 1 74 ? -16.301 -0.445 18.855 1.00 83.06 74 GLY A O 1
ATOM 583 N N . LEU A 1 75 ? -15.531 0.292 16.878 1.00 82.50 75 LEU A N 1
ATOM 584 C CA . LEU A 1 75 ? -14.628 1.323 17.387 1.00 82.50 75 LEU A CA 1
ATOM 585 C C . LEU A 1 75 ? -15.248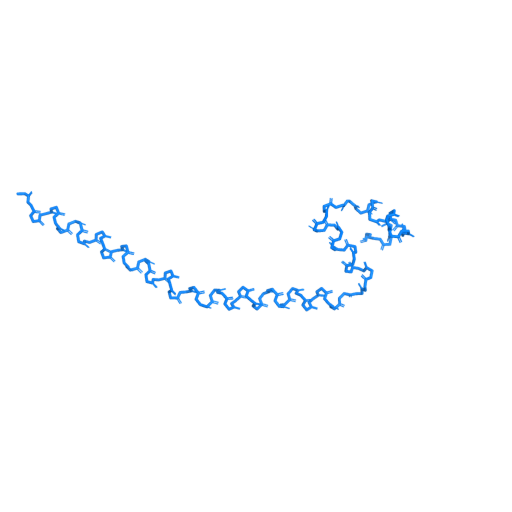 2.712 17.204 1.00 82.50 75 LEU A C 1
ATOM 587 O O . LEU A 1 75 ? -16.111 2.919 16.353 1.00 82.50 75 LEU A O 1
ATOM 591 N N . SER A 1 76 ? -14.791 3.688 17.988 1.00 80.69 76 SER A N 1
ATOM 592 C CA . SER A 1 76 ? -15.084 5.094 17.707 1.00 80.69 76 SER A CA 1
ATOM 593 C C . SER A 1 76 ? -14.271 5.566 16.501 1.00 80.69 76 SER A C 1
ATOM 595 O O . SER A 1 76 ? -13.171 5.075 16.254 1.00 80.69 76 SER A O 1
ATOM 597 N N . GLN A 1 77 ? -14.789 6.546 15.759 1.00 75.31 77 GLN A N 1
ATOM 598 C CA . GLN A 1 77 ? -14.093 7.110 14.597 1.00 75.31 77 GLN A CA 1
ATOM 599 C C . GLN A 1 77 ? -12.699 7.647 14.978 1.00 75.31 77 GLN A C 1
ATOM 601 O O . GLN A 1 77 ? -11.725 7.364 14.292 1.00 75.31 77 GLN A O 1
ATOM 606 N N . SER A 1 78 ? -12.588 8.257 16.162 1.00 76.19 78 SER A N 1
ATOM 607 C CA . SER A 1 78 ? -11.332 8.747 16.747 1.00 76.19 78 SER A CA 1
ATOM 608 C C . SER A 1 78 ? -10.325 7.657 17.133 1.00 76.19 78 SER A C 1
ATOM 610 O O . SER A 1 78 ? -9.183 7.975 17.427 1.00 76.19 78 SER A O 1
ATOM 612 N N . ALA A 1 79 ? -10.742 6.391 17.220 1.00 73.12 79 ALA A N 1
ATOM 613 C CA . ALA A 1 79 ? -9.840 5.261 17.459 1.00 73.12 79 ALA A CA 1
ATOM 614 C C . ALA A 1 79 ? -9.329 4.631 16.149 1.00 73.12 79 ALA A C 1
ATOM 616 O O . ALA A 1 79 ? -8.522 3.702 16.191 1.00 73.12 79 ALA A O 1
ATOM 617 N N . VAL A 1 80 ? -9.852 5.089 15.007 1.00 74.00 80 VAL A N 1
ATOM 618 C CA . VAL A 1 80 ? -9.509 4.624 13.659 1.00 74.00 80 VAL A CA 1
ATOM 619 C C . VAL A 1 80 ? -8.719 5.692 12.880 1.00 74.00 80 VAL A C 1
ATOM 621 O O . VAL A 1 80 ? -7.930 5.317 12.013 1.00 74.00 80 VAL A O 1
ATOM 624 N N . GLU A 1 81 ? -8.920 6.979 13.193 1.00 68.31 81 GLU A N 1
ATOM 625 C CA . GLU A 1 81 ? -8.087 8.126 12.766 1.00 68.31 81 GLU A CA 1
ATOM 626 C C . GLU A 1 81 ? -6.737 8.182 13.495 1.00 68.31 81 GLU A C 1
ATOM 628 O O . GLU A 1 81 ? -5.736 8.516 12.820 1.00 68.31 81 GLU A O 1
#

Secondary structure (DSSP, 8-state):
--HHHHHHHHHHHHHHHHHHHHHHHHHHHHHHHHHHHHHHHHHHHHHS-HHHHHHHHHHHTT---HHHHHHHHT--GGGT-

pLDDT: mean 83.17, std 9.12, range [59.62, 94.75]

Mean predicted aligned error: 10.71 Å

Organism: Tanacetum cinerariifolium (NCBI:txid118510)